Protein AF-A0AA35T6W6-F1 (afdb_monomer_lite)

Secondary structure (DSSP, 8-state):
-HHHHHHHHHHHHHH-TTS--HHHHHHHHHHHHHHHS-HHHHHHHHHHHHHHHHS--TT--S-TTTSSS-S-HHHHHHHHHHHHTTS-SSTT---HHHHHHHHHHHHHHHHHHHHHHHHHHHHHHHHT--SHHHHHHHHHHTT-HHHHHHHHHHHHHHHHHHHHHHHHHHHHH-GGG---

InterPro domains:
  IPR000515 ABC transporter type 1, transmembrane domain MetI-like [PF00528] (100-178)

pLDDT: mean 75.07, std 11.02, range [44.22, 95.69]

Radius of gyration: 21.86 Å; chains: 1; bounding box: 46×56×47 Å

Foldseek 3Di:
DVCVVVVVLVVVLVVPVPDPDPVNVVVVVVVVVVVVDPPVNVLVVVQVCCCVPVVDRVPNQADPVLPPPDDDVVRVVRNVVVLVVQVDPDLVPRDPVSLVVCPCVLVVQLVVLVVCVVVVLVVCVVVVNPDVNVVLVVCVVVVVCVSVVVSVVVSVVVSVVSNVVSVVVNCSNDPPPPDD

Structure (mmCIF, N/CA/C/O backbone):
data_AF-A0AA35T6W6-F1
#
_entry.id   AF-A0AA35T6W6-F1
#
loop_
_atom_site.group_PDB
_atom_site.id
_atom_site.type_symbol
_atom_site.label_atom_id
_atom_site.label_alt_id
_atom_site.label_comp_id
_atom_site.label_asym_id
_atom_site.label_entity_id
_atom_site.label_seq_id
_atom_site.pdbx_PDB_ins_code
_atom_site.Cartn_x
_atom_site.Cartn_y
_atom_site.Cartn_z
_atom_site.occupancy
_atom_site.B_iso_or_equiv
_atom_site.auth_seq_id
_atom_site.auth_comp_id
_atom_site.auth_asym_id
_atom_site.auth_atom_id
_atom_site.pdbx_PDB_model_num
ATOM 1 N N . MET A 1 1 ? -0.555 -7.956 16.530 1.00 50.59 1 MET A N 1
ATOM 2 C CA . MET A 1 1 ? -1.108 -9.329 16.546 1.00 50.59 1 MET A CA 1
ATOM 3 C C . MET A 1 1 ? -0.174 -10.431 16.025 1.00 50.59 1 MET A C 1
ATOM 5 O O . MET A 1 1 ? -0.206 -11.486 16.644 1.00 50.59 1 MET A O 1
ATOM 9 N N . PRO A 1 2 ? 0.709 -10.254 15.014 1.00 56.22 2 PRO A N 1
ATOM 10 C CA . PRO A 1 2 ? 1.604 -11.348 14.590 1.00 56.22 2 PRO A CA 1
ATOM 11 C C . PRO A 1 2 ? 2.664 -11.716 15.645 1.00 56.22 2 PRO A C 1
ATOM 13 O O . PRO A 1 2 ? 2.996 -12.885 15.809 1.00 56.22 2 PRO A O 1
ATOM 16 N N . TYR A 1 3 ? 3.123 -10.741 16.437 1.00 65.44 3 TYR A N 1
ATOM 17 C CA . TYR A 1 3 ? 4.126 -10.953 17.487 1.00 65.44 3 TYR A CA 1
ATOM 18 C C . TYR A 1 3 ? 3.680 -11.906 18.606 1.00 65.44 3 TYR A C 1
ATOM 20 O O . TYR A 1 3 ? 4.522 -12.555 19.209 1.00 65.44 3 TYR A O 1
ATOM 28 N N . VAL A 1 4 ? 2.374 -12.046 18.861 1.00 78.38 4 VAL A N 1
ATOM 29 C CA . VAL A 1 4 ? 1.859 -12.926 19.930 1.00 78.38 4 VAL A CA 1
ATOM 30 C C . VAL A 1 4 ? 2.066 -14.403 19.592 1.00 78.38 4 VAL A C 1
ATOM 32 O O . VAL A 1 4 ? 2.269 -15.212 20.488 1.00 78.38 4 VAL A O 1
ATOM 35 N N . VAL A 1 5 ? 2.052 -14.752 18.305 1.00 73.69 5 VAL A N 1
ATOM 36 C CA . VAL A 1 5 ? 2.233 -16.130 17.828 1.00 73.69 5 VAL A CA 1
ATOM 37 C C . VAL A 1 5 ? 3.666 -16.352 17.346 1.00 73.69 5 VAL A C 1
ATOM 39 O O . VAL A 1 5 ? 4.272 -17.373 17.656 1.00 73.69 5 VAL A O 1
ATOM 42 N N . ALA A 1 6 ? 4.249 -15.374 16.650 1.00 71.19 6 ALA A N 1
ATOM 43 C CA . ALA A 1 6 ? 5.601 -15.483 16.111 1.00 71.19 6 ALA A CA 1
ATOM 44 C C . ALA A 1 6 ? 6.687 -15.475 17.201 1.00 71.19 6 ALA A C 1
ATOM 46 O O . ALA A 1 6 ? 7.669 -16.205 17.080 1.00 71.19 6 ALA A O 1
ATOM 47 N N . LEU A 1 7 ? 6.517 -14.695 18.279 1.00 81.06 7 LEU A N 1
ATOM 48 C CA . LEU A 1 7 ? 7.527 -14.583 19.337 1.00 81.06 7 LEU A CA 1
ATOM 49 C C . LEU A 1 7 ? 7.669 -15.889 20.149 1.00 81.06 7 LEU A C 1
ATOM 51 O O . LEU A 1 7 ? 8.800 -16.354 20.288 1.00 81.06 7 LEU A O 1
ATOM 55 N N . PRO A 1 8 ? 6.591 -16.551 20.626 1.00 80.50 8 PRO A N 1
ATOM 56 C CA . PRO A 1 8 ? 6.727 -17.827 21.332 1.00 80.50 8 PRO A CA 1
ATOM 57 C C . PRO A 1 8 ? 7.267 -18.951 20.446 1.00 80.50 8 PRO A C 1
ATOM 59 O O . PRO A 1 8 ? 8.073 -19.750 20.916 1.00 80.50 8 PRO A O 1
ATOM 62 N N . ILE A 1 9 ? 6.867 -19.001 19.169 1.00 74.94 9 ILE A N 1
ATOM 63 C CA . ILE A 1 9 ? 7.367 -19.997 18.206 1.00 74.94 9 ILE A CA 1
ATOM 64 C C . ILE A 1 9 ? 8.864 -19.784 17.947 1.00 74.94 9 ILE A C 1
ATOM 66 O O . ILE A 1 9 ? 9.632 -20.744 17.993 1.00 74.94 9 ILE A O 1
ATOM 70 N N . GLY A 1 10 ? 9.293 -18.532 17.757 1.00 74.25 10 GLY A N 1
ATOM 71 C CA . GLY A 1 10 ? 10.703 -18.182 17.581 1.00 74.25 10 GLY A CA 1
ATOM 72 C C . GLY A 1 10 ? 11.556 -18.513 18.808 1.00 74.25 10 GLY A C 1
ATOM 73 O O . GLY A 1 10 ? 12.626 -19.100 18.666 1.00 74.25 10 GLY A O 1
ATOM 74 N N . ILE A 1 11 ? 11.065 -18.219 20.019 1.00 81.00 11 ILE A N 1
ATOM 75 C CA . ILE A 1 11 ? 11.744 -18.578 21.277 1.00 81.00 11 ILE A CA 1
ATOM 76 C C . ILE A 1 11 ? 11.813 -20.105 21.443 1.00 81.00 11 ILE A C 1
ATOM 78 O O . ILE A 1 11 ? 12.863 -20.641 21.792 1.00 81.00 11 ILE A O 1
ATOM 82 N N . TYR A 1 12 ? 10.723 -20.824 21.164 1.00 76.69 12 TYR A N 1
ATOM 83 C CA . TYR A 1 12 ? 10.676 -22.285 21.257 1.00 76.69 12 TYR A CA 1
ATOM 84 C C . TYR A 1 12 ? 11.657 -22.968 20.289 1.00 76.69 12 TYR A C 1
ATOM 86 O O . TYR A 1 12 ? 12.360 -23.897 20.692 1.00 76.69 12 TYR A O 1
ATOM 94 N N . SER A 1 13 ? 11.735 -22.485 19.045 1.00 66.69 13 SER A N 1
ATOM 95 C CA . SER A 1 13 ? 12.678 -22.967 18.025 1.00 66.69 13 SER A CA 1
ATOM 96 C C . SER A 1 13 ? 14.135 -22.648 18.405 1.00 66.69 13 SER A C 1
ATOM 98 O O . SER A 1 13 ? 14.996 -23.530 18.382 1.00 66.69 13 SER A O 1
ATOM 100 N N . ALA A 1 14 ? 14.413 -21.437 18.906 1.00 73.69 14 ALA A N 1
ATOM 101 C CA . ALA A 1 14 ? 15.760 -21.023 19.313 1.00 73.69 14 ALA A CA 1
ATOM 102 C C . ALA A 1 14 ? 16.320 -21.786 20.531 1.00 73.69 14 ALA A C 1
ATOM 104 O O . ALA A 1 14 ? 17.530 -21.958 20.645 1.00 73.69 14 ALA A O 1
ATOM 105 N N . VAL A 1 15 ? 15.469 -22.267 21.442 1.00 74.00 15 VAL A N 1
ATOM 106 C CA . VAL A 1 15 ? 15.910 -22.983 22.656 1.00 74.00 15 VAL A CA 1
ATOM 107 C C . VAL A 1 15 ? 16.166 -24.483 22.398 1.00 74.00 15 VAL A C 1
ATOM 109 O O . VAL A 1 15 ? 16.803 -25.140 23.220 1.00 74.00 15 VAL A O 1
ATOM 112 N N . ARG A 1 16 ? 15.727 -25.052 21.260 1.00 68.12 16 ARG A N 1
ATOM 113 C CA . ARG A 1 16 ? 15.830 -26.503 20.954 1.00 68.12 16 ARG A CA 1
ATOM 114 C C . ARG A 1 16 ? 16.664 -26.852 19.713 1.00 68.12 16 ARG A C 1
ATOM 116 O O . ARG A 1 16 ? 16.528 -27.957 19.192 1.00 68.12 16 ARG A O 1
ATOM 123 N N . GLN A 1 17 ? 17.579 -25.967 19.312 1.00 58.28 17 GLN A N 1
ATOM 124 C CA . GLN A 1 17 ?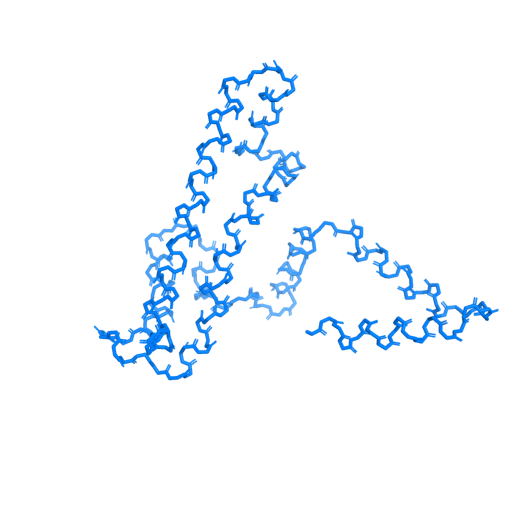 18.402 -26.005 18.085 1.00 58.28 17 GLN A CA 1
ATOM 125 C C . GLN A 1 17 ? 19.138 -27.330 17.745 1.00 58.28 17 GLN A C 1
ATOM 127 O O . GLN A 1 17 ? 19.643 -27.457 16.634 1.00 58.28 17 GLN A O 1
ATOM 132 N N . TYR A 1 18 ? 19.199 -28.324 18.643 1.00 55.28 18 TYR A N 1
ATOM 133 C CA . TYR A 1 18 ? 19.928 -29.590 18.443 1.00 55.28 18 TYR A CA 1
ATOM 134 C C . TYR A 1 18 ? 19.073 -30.870 18.475 1.00 55.28 18 TYR A C 1
ATOM 136 O O . TYR A 1 18 ? 19.595 -31.951 18.205 1.00 55.28 18 TYR A O 1
ATOM 144 N N . GLN A 1 19 ? 17.770 -30.797 18.766 1.00 52.91 19 GLN A N 1
ATOM 145 C CA . GLN A 1 19 ? 16.878 -31.956 18.630 1.00 52.91 19 GLN A CA 1
ATOM 146 C C . GLN A 1 19 ? 16.105 -31.828 17.326 1.00 52.91 19 GLN A C 1
ATOM 148 O O . GLN A 1 19 ? 15.253 -30.953 17.215 1.00 52.91 19 GLN A O 1
ATOM 153 N N . TYR A 1 20 ? 16.394 -32.728 16.377 1.00 55.06 20 TYR A N 1
ATOM 154 C CA . TYR A 1 20 ? 15.742 -32.911 15.071 1.00 55.06 20 TYR A CA 1
ATOM 155 C C . TYR A 1 20 ? 14.237 -33.206 15.244 1.00 55.06 20 TYR A C 1
ATOM 157 O O . TYR A 1 20 ? 13.743 -34.317 15.062 1.00 55.06 20 TYR A O 1
ATOM 165 N N . THR A 1 21 ? 13.499 -32.209 15.714 1.00 65.62 21 THR A N 1
ATOM 166 C CA . THR A 1 21 ? 12.084 -32.290 16.039 1.00 65.62 21 THR A CA 1
ATOM 167 C C . THR A 1 21 ? 11.324 -31.981 14.766 1.00 65.62 21 THR A C 1
ATOM 169 O O . THR A 1 21 ? 11.457 -30.895 14.207 1.00 65.62 21 THR A O 1
ATOM 172 N N . PHE A 1 22 ? 10.497 -32.930 14.329 1.00 71.50 22 PHE A N 1
ATOM 173 C CA . PHE A 1 22 ? 9.584 -32.780 13.191 1.00 71.50 22 PHE A CA 1
ATOM 174 C C . PHE A 1 22 ? 8.818 -31.442 13.216 1.00 71.50 22 PHE A C 1
ATOM 176 O O . PHE A 1 22 ? 8.639 -30.803 12.183 1.00 71.50 22 PHE A O 1
ATOM 183 N N . GLY A 1 23 ? 8.439 -30.976 14.411 1.00 74.19 23 GLY A N 1
ATOM 184 C CA . GLY A 1 23 ? 7.764 -29.694 14.608 1.00 74.19 23 GLY A CA 1
ATOM 185 C C . GLY A 1 23 ? 8.567 -28.463 14.168 1.00 74.19 23 GLY A C 1
ATOM 186 O O . GLY A 1 23 ? 7.977 -27.554 13.601 1.00 74.19 23 GLY A O 1
ATOM 187 N N . ASP A 1 24 ? 9.888 -28.426 14.366 1.00 70.38 24 ASP A N 1
ATOM 188 C CA . ASP A 1 24 ? 10.711 -27.257 14.007 1.00 70.38 24 ASP A CA 1
ATOM 189 C C . ASP A 1 24 ? 10.792 -27.076 12.483 1.00 70.38 24 ASP A C 1
ATOM 191 O O . ASP A 1 24 ? 10.574 -25.987 11.955 1.00 70.38 24 ASP A O 1
ATOM 195 N N . HIS A 1 25 ? 10.964 -28.185 11.757 1.00 77.94 25 HIS A N 1
ATOM 196 C CA . HIS A 1 25 ? 10.922 -28.191 10.294 1.00 77.94 25 HIS A CA 1
ATOM 197 C C . HIS A 1 25 ? 9.520 -27.870 9.765 1.00 77.94 25 HIS A C 1
ATOM 199 O O . HIS A 1 25 ? 9.390 -27.111 8.810 1.00 77.94 25 HIS A O 1
ATOM 205 N N . PHE A 1 26 ? 8.466 -28.395 10.396 1.00 83.94 26 PHE A N 1
ATOM 206 C CA . PHE A 1 26 ? 7.083 -28.112 10.009 1.00 83.94 26 PHE A CA 1
ATOM 207 C C . PHE A 1 26 ? 6.747 -26.616 10.103 1.00 83.94 26 PHE A C 1
ATOM 209 O O . PHE A 1 26 ? 6.259 -26.033 9.132 1.00 83.94 26 PHE A O 1
ATOM 216 N N . PHE A 1 27 ? 7.052 -25.970 11.234 1.00 79.56 27 PHE A N 1
ATOM 217 C CA . PHE A 1 27 ? 6.804 -24.535 11.399 1.00 79.56 27 PHE A CA 1
ATOM 218 C C . PHE A 1 27 ? 7.700 -23.688 10.495 1.00 79.56 27 PHE A C 1
ATOM 220 O O . PHE A 1 27 ? 7.216 -22.733 9.897 1.00 79.56 27 PHE A O 1
ATOM 227 N N . THR A 1 28 ? 8.963 -24.077 10.315 1.00 79.44 28 THR A N 1
ATOM 228 C CA . THR A 1 28 ? 9.898 -23.396 9.410 1.00 79.44 28 THR A CA 1
ATOM 229 C C . THR A 1 28 ? 9.424 -23.445 7.955 1.00 79.44 28 THR A C 1
ATOM 231 O O . THR A 1 28 ? 9.424 -22.423 7.271 1.00 79.44 28 THR A O 1
ATOM 234 N N . VAL A 1 29 ? 8.946 -24.601 7.481 1.00 83.56 29 VAL A N 1
ATOM 235 C CA . VAL A 1 29 ? 8.395 -24.754 6.124 1.00 83.56 29 VAL A CA 1
ATOM 236 C C . VAL A 1 29 ? 7.144 -23.897 5.940 1.00 83.56 29 VAL A C 1
ATOM 238 O O . VAL A 1 29 ? 7.035 -23.201 4.935 1.00 83.56 29 VAL A O 1
ATOM 241 N N . ILE A 1 30 ? 6.227 -23.877 6.912 1.00 84.25 30 ILE A N 1
ATOM 242 C CA . ILE A 1 30 ? 5.036 -23.013 6.851 1.00 84.25 30 ILE A CA 1
ATOM 243 C C . ILE A 1 30 ? 5.422 -21.530 6.857 1.00 84.25 30 ILE A C 1
ATOM 245 O O . ILE A 1 30 ? 4.857 -20.752 6.088 1.00 84.25 30 ILE A O 1
ATOM 249 N N . SER A 1 31 ? 6.398 -21.127 7.673 1.00 74.38 31 SER A N 1
ATOM 250 C CA . SER A 1 31 ? 6.901 -19.752 7.690 1.00 74.38 31 SER A CA 1
ATOM 251 C C . SER A 1 31 ? 7.530 -19.358 6.354 1.00 74.38 31 SER A C 1
ATOM 253 O O . SER A 1 31 ? 7.233 -18.277 5.848 1.00 74.38 31 SER A O 1
ATOM 255 N N . PHE A 1 32 ? 8.330 -20.232 5.736 1.00 83.38 32 PHE A N 1
ATOM 256 C CA . PHE A 1 32 ? 8.891 -19.971 4.410 1.00 83.38 32 PHE A CA 1
ATOM 257 C C . PHE A 1 32 ? 7.823 -19.934 3.320 1.00 83.38 32 PHE A C 1
ATOM 259 O O . PHE A 1 32 ? 7.885 -19.055 2.466 1.00 83.38 32 PHE A O 1
ATOM 266 N N . LEU A 1 33 ? 6.820 -20.814 3.359 1.00 85.50 33 LEU A N 1
ATOM 267 C CA . LEU A 1 33 ? 5.689 -20.763 2.429 1.00 85.50 33 LEU A CA 1
ATOM 268 C C . LEU A 1 33 ? 4.913 -19.446 2.563 1.00 85.50 33 LEU A C 1
ATOM 270 O O . LEU A 1 33 ? 4.630 -18.810 1.553 1.00 85.50 33 LEU A O 1
ATOM 274 N N . GLY A 1 34 ? 4.634 -18.995 3.789 1.00 78.12 34 GLY A N 1
ATOM 275 C CA . GLY A 1 34 ? 3.955 -17.720 4.034 1.00 78.12 34 GLY A CA 1
ATOM 276 C C . GLY A 1 34 ? 4.756 -16.501 3.569 1.00 78.12 34 GLY A C 1
ATOM 277 O O . GLY A 1 34 ? 4.171 -15.568 3.033 1.00 78.12 34 GLY A O 1
ATOM 278 N N . LEU A 1 35 ? 6.086 -16.520 3.719 1.00 81.31 35 LEU A N 1
ATOM 279 C CA . LEU A 1 35 ? 6.971 -15.450 3.234 1.00 81.31 35 LEU A CA 1
ATOM 280 C C . LEU A 1 35 ? 7.185 -15.481 1.715 1.00 81.31 35 LEU A C 1
ATOM 282 O O . LEU A 1 35 ? 7.461 -14.446 1.114 1.00 81.31 35 LEU A O 1
ATOM 286 N N . SER A 1 36 ? 7.085 -16.659 1.097 1.00 83.25 36 SER A N 1
ATOM 287 C CA . SER A 1 36 ? 7.300 -16.831 -0.345 1.00 83.25 36 SER A CA 1
ATOM 288 C C . SER A 1 36 ? 6.094 -16.402 -1.171 1.00 83.25 36 SER A C 1
ATOM 290 O O . SER A 1 36 ? 6.245 -16.122 -2.358 1.00 83.25 36 SER A O 1
ATOM 292 N N . ILE A 1 37 ? 4.899 -16.362 -0.572 1.00 85.81 37 ILE A N 1
ATOM 293 C CA . ILE A 1 37 ? 3.694 -15.877 -1.242 1.00 85.81 37 ILE A CA 1
ATOM 294 C C . ILE A 1 37 ? 3.716 -14.341 -1.215 1.00 85.81 37 ILE A C 1
ATOM 296 O O . ILE A 1 37 ? 3.682 -13.751 -0.136 1.00 85.81 37 ILE A O 1
ATOM 300 N N . PRO A 1 38 ? 3.719 -13.667 -2.378 1.00 81.81 38 PRO A N 1
ATOM 301 C CA . PRO A 1 38 ? 3.581 -12.218 -2.439 1.00 81.81 38 PRO A CA 1
ATOM 302 C C . PRO A 1 38 ? 2.344 -11.733 -1.673 1.00 81.81 38 PRO A C 1
ATOM 304 O O . PRO A 1 38 ? 1.252 -12.278 -1.850 1.00 81.81 38 PRO A O 1
ATOM 307 N N . ASN A 1 39 ? 2.488 -10.664 -0.881 1.00 76.12 39 ASN A N 1
ATOM 308 C CA . ASN A 1 39 ? 1.408 -10.121 -0.041 1.00 76.12 39 ASN A CA 1
ATOM 309 C C . ASN A 1 39 ? 0.099 -9.876 -0.812 1.00 76.12 39 ASN A C 1
ATOM 311 O O . ASN A 1 39 ? -0.981 -10.108 -0.276 1.00 76.12 39 ASN A O 1
ATOM 315 N N . PHE A 1 40 ? 0.180 -9.450 -2.078 1.00 76.62 40 PHE A N 1
ATOM 316 C CA . PHE A 1 40 ? -1.004 -9.215 -2.908 1.00 76.62 40 PHE A CA 1
ATOM 317 C C . PHE A 1 40 ? -1.733 -10.514 -3.298 1.00 76.62 40 PHE A C 1
ATOM 319 O O . PHE A 1 40 ? -2.961 -10.532 -3.318 1.00 76.62 40 PHE A O 1
ATOM 326 N N . LEU A 1 41 ? -1.004 -11.606 -3.579 1.00 79.75 41 LEU A N 1
ATOM 327 C CA . LEU A 1 41 ? -1.606 -12.909 -3.889 1.00 79.75 41 LEU A CA 1
ATOM 328 C C . LEU A 1 41 ? -2.267 -13.489 -2.649 1.00 79.75 41 LEU A C 1
ATOM 330 O O . LEU A 1 41 ? -3.388 -13.983 -2.731 1.00 79.75 41 LEU A O 1
ATOM 334 N N . LEU A 1 42 ? -1.603 -13.379 -1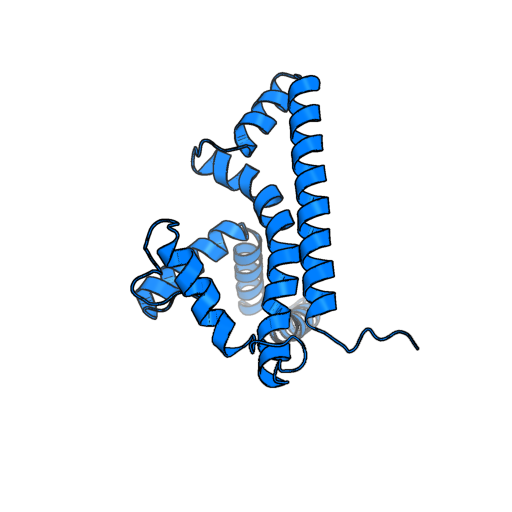.497 1.00 81.31 42 LEU A N 1
ATOM 335 C CA . LEU A 1 42 ? -2.186 -13.796 -0.229 1.00 81.31 42 LEU A CA 1
ATOM 336 C C . LEU A 1 42 ? -3.466 -13.004 0.072 1.00 81.31 42 LEU A C 1
ATOM 338 O O . LEU A 1 42 ? -4.476 -13.604 0.429 1.00 81.31 42 LEU A O 1
ATOM 342 N N . ALA A 1 43 ? -3.457 -11.682 -0.129 1.00 77.25 43 ALA A N 1
ATOM 343 C CA . ALA A 1 43 ? -4.642 -10.843 0.038 1.00 77.25 43 ALA A CA 1
ATOM 344 C C . ALA A 1 43 ? -5.784 -11.260 -0.903 1.00 77.25 43 ALA A C 1
ATOM 346 O O . ALA A 1 43 ? -6.917 -11.417 -0.453 1.00 77.25 43 ALA A O 1
ATOM 347 N N . LEU A 1 44 ? -5.492 -11.507 -2.183 1.00 76.62 44 LEU A N 1
ATOM 348 C CA . LEU A 1 44 ? -6.485 -11.965 -3.155 1.00 76.62 44 LEU A CA 1
ATOM 349 C C . LEU A 1 44 ? -7.079 -13.324 -2.762 1.00 76.62 44 LEU A C 1
ATOM 351 O O . LEU A 1 44 ? -8.297 -13.482 -2.762 1.00 76.62 44 LEU A O 1
ATOM 355 N N . VAL A 1 45 ? -6.243 -14.283 -2.360 1.00 84.25 45 VAL A N 1
ATOM 356 C CA . VAL A 1 45 ? -6.691 -15.605 -1.895 1.00 84.25 45 VAL A CA 1
ATOM 357 C C . VAL A 1 45 ? -7.560 -15.484 -0.644 1.00 84.25 45 VAL A C 1
ATOM 359 O O . VAL A 1 45 ? -8.613 -16.112 -0.575 1.00 84.25 45 VAL A O 1
ATOM 362 N N . LEU A 1 46 ? -7.175 -14.653 0.326 1.00 80.31 46 LEU A N 1
ATOM 363 C CA . LEU A 1 46 ? -7.958 -14.438 1.545 1.00 80.31 46 LEU A CA 1
ATOM 364 C C . LEU A 1 46 ? -9.299 -13.750 1.271 1.00 80.31 46 LEU A C 1
ATOM 366 O O . LEU A 1 46 ? -10.292 -14.123 1.887 1.00 80.31 46 LEU A O 1
ATOM 370 N N . ILE A 1 47 ? -9.356 -12.790 0.344 1.00 77.44 47 ILE A N 1
ATOM 371 C CA . ILE A 1 47 ? -10.612 -12.144 -0.069 1.00 77.44 47 ILE A CA 1
ATOM 372 C C . ILE A 1 47 ? -11.529 -13.152 -0.763 1.00 77.44 47 ILE A C 1
ATOM 374 O O . ILE A 1 47 ? -12.713 -13.216 -0.444 1.00 77.44 47 ILE A O 1
ATOM 378 N N . VAL A 1 48 ? -10.984 -13.967 -1.669 1.00 80.69 48 VAL A N 1
ATOM 379 C CA . VAL A 1 48 ? -11.731 -15.026 -2.362 1.00 80.69 48 VAL A CA 1
ATOM 380 C C . VAL A 1 48 ? -12.279 -16.032 -1.349 1.00 80.69 48 VAL A C 1
ATOM 382 O O . VAL A 1 48 ? -13.474 -16.303 -1.345 1.00 80.69 48 VAL A O 1
ATOM 385 N N . ILE A 1 49 ? -11.450 -16.532 -0.431 1.00 85.31 49 ILE A N 1
ATOM 386 C CA . ILE A 1 49 ? -11.896 -17.447 0.631 1.00 85.31 49 ILE A CA 1
ATOM 387 C C . ILE A 1 49 ? -12.935 -16.768 1.536 1.00 85.31 49 ILE A C 1
ATOM 389 O O . ILE A 1 49 ? -13.941 -17.387 1.863 1.00 85.31 49 ILE A O 1
ATOM 393 N N . GLY A 1 50 ? -12.728 -15.501 1.900 1.00 80.38 50 GLY A N 1
ATOM 394 C CA . GLY A 1 50 ? -13.678 -14.679 2.655 1.00 80.38 50 GLY A CA 1
ATOM 395 C C . GLY A 1 50 ? -15.065 -14.668 2.017 1.00 80.38 50 GLY A C 1
ATOM 396 O O . GLY A 1 50 ? -16.055 -15.028 2.653 1.00 80.38 50 GLY A O 1
ATOM 397 N N . PHE A 1 51 ? -15.108 -14.348 0.727 1.00 75.81 51 PHE A N 1
ATOM 398 C CA . PHE A 1 51 ? -16.334 -14.302 -0.055 1.00 75.81 51 PHE A CA 1
ATOM 399 C C . PHE A 1 51 ? -16.992 -15.682 -0.189 1.00 75.81 51 PHE A C 1
ATOM 401 O O . PHE A 1 51 ? -18.174 -15.825 0.093 1.00 75.81 51 PHE A O 1
ATOM 408 N N . PHE A 1 52 ? -16.238 -16.721 -0.556 1.00 80.25 52 PHE A N 1
ATOM 409 C CA . PHE A 1 52 ? -16.812 -18.048 -0.813 1.00 80.25 52 PHE A CA 1
ATOM 410 C C . PHE A 1 52 ? -17.185 -18.835 0.450 1.00 80.25 52 PHE A C 1
ATOM 412 O O . PHE A 1 52 ? -18.089 -19.665 0.394 1.00 80.25 52 PHE A O 1
ATOM 419 N N . VAL A 1 53 ? -16.482 -18.629 1.569 1.00 84.19 53 VAL A N 1
ATOM 420 C CA . VAL A 1 53 ? -16.704 -19.392 2.811 1.00 84.19 53 VAL A CA 1
ATOM 421 C C . VAL A 1 53 ? -17.610 -18.643 3.778 1.00 84.19 53 VAL A C 1
ATOM 423 O O . VAL A 1 53 ? -18.445 -19.264 4.431 1.00 84.19 53 VAL A O 1
ATOM 426 N N . PHE A 1 54 ? -17.440 -17.327 3.893 1.00 78.56 54 PHE A N 1
ATOM 427 C CA . PHE A 1 54 ? -18.127 -16.529 4.906 1.00 78.56 54 PHE A CA 1
ATOM 428 C C . PHE A 1 54 ? -19.232 -15.647 4.322 1.00 78.56 54 PHE A C 1
ATOM 430 O O . PHE A 1 54 ? -19.960 -15.047 5.103 1.00 78.56 54 PHE A O 1
ATOM 437 N N . ASP A 1 55 ? -19.370 -15.564 2.991 1.00 69.06 55 ASP A N 1
ATOM 438 C CA . ASP A 1 55 ? -20.281 -14.632 2.301 1.00 69.06 55 ASP A CA 1
ATOM 439 C C . ASP A 1 55 ? -20.090 -13.180 2.785 1.00 69.06 55 ASP A C 1
ATOM 441 O O . ASP A 1 55 ? -21.011 -12.368 2.851 1.00 69.06 55 ASP A O 1
ATOM 445 N N . GLN A 1 56 ? -18.861 -12.866 3.209 1.00 65.62 56 GLN A N 1
ATOM 446 C CA . GLN A 1 56 ? -18.456 -11.567 3.728 1.00 65.62 56 GLN A CA 1
ATOM 447 C C . GLN A 1 56 ? -17.218 -11.107 2.972 1.00 65.62 56 GLN A C 1
ATOM 449 O O . GLN A 1 56 ? -16.213 -11.817 2.892 1.00 65.62 56 GLN A O 1
ATOM 454 N N . VAL A 1 57 ? -17.262 -9.879 2.463 1.00 63.47 57 VAL A N 1
ATOM 455 C CA . VAL A 1 57 ? -16.053 -9.208 1.987 1.00 63.47 57 VAL A CA 1
ATOM 456 C C . VAL A 1 57 ? -15.293 -8.709 3.221 1.00 63.47 57 VAL A C 1
ATOM 458 O O . VAL A 1 57 ? -15.867 -7.935 3.996 1.00 63.47 57 VAL A O 1
ATOM 461 N N . PRO A 1 58 ? -14.024 -9.111 3.434 1.00 56.97 58 PRO A N 1
ATOM 462 C CA . PRO A 1 58 ? -13.212 -8.584 4.526 1.00 56.97 58 PRO A CA 1
ATOM 463 C C . PRO A 1 58 ? -13.068 -7.065 4.359 1.00 56.97 58 PRO A C 1
ATOM 465 O O . PRO A 1 58 ? -12.323 -6.596 3.503 1.00 56.97 58 PRO A O 1
ATOM 468 N N . GLY A 1 59 ? -13.846 -6.293 5.119 1.00 60.75 59 GLY A N 1
ATOM 469 C CA . GLY A 1 59 ? -13.873 -4.832 5.022 1.00 60.75 59 GLY A CA 1
ATOM 470 C C . GLY A 1 59 ? -15.235 -4.191 5.275 1.00 60.75 59 GLY A C 1
ATOM 471 O O . GLY A 1 59 ? -15.251 -3.036 5.677 1.00 60.75 59 GLY A O 1
ATOM 472 N N . GLY A 1 60 ? -16.355 -4.904 5.076 1.00 62.44 60 GLY A N 1
ATOM 473 C CA . GLY A 1 60 ? -17.708 -4.417 5.418 1.00 62.44 60 GLY A CA 1
ATOM 474 C C . GLY A 1 60 ? -18.103 -3.053 4.825 1.00 62.44 60 GLY A C 1
ATOM 475 O O . GLY A 1 60 ? -19.029 -2.425 5.315 1.00 62.44 60 GLY A O 1
ATOM 476 N N . LEU A 1 61 ?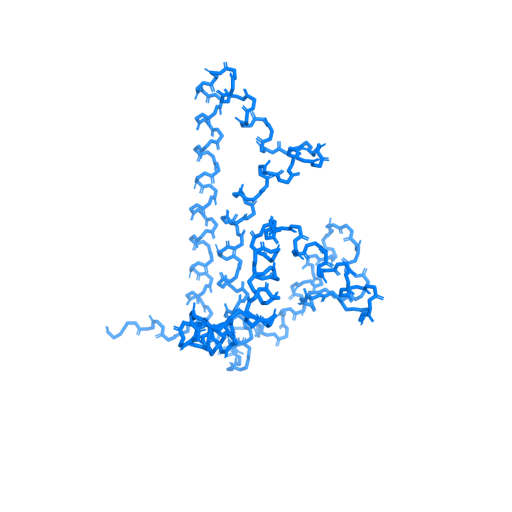 -17.380 -2.580 3.806 1.00 61.41 61 LEU A N 1
ATOM 477 C CA . LEU A 1 61 ? -17.345 -1.169 3.404 1.00 61.41 61 LEU A CA 1
ATOM 478 C C . LEU A 1 61 ? -18.501 -0.746 2.486 1.00 61.41 61 LEU A C 1
ATOM 480 O O . LEU A 1 61 ? -18.732 0.442 2.296 1.00 61.41 61 LEU A O 1
ATOM 484 N N . PHE A 1 62 ? -19.175 -1.720 1.876 1.00 66.19 62 PHE A N 1
ATOM 485 C CA . PHE A 1 62 ? -20.238 -1.523 0.896 1.00 66.19 62 PHE A CA 1
ATOM 486 C C . PHE A 1 62 ? -21.427 -2.404 1.259 1.00 66.19 62 PHE A C 1
ATOM 488 O O . PHE A 1 62 ? -21.242 -3.517 1.766 1.00 66.19 62 PHE A O 1
ATOM 495 N N . SER A 1 63 ? -22.638 -1.938 0.966 1.00 68.44 63 SER A N 1
ATOM 496 C CA . SER A 1 63 ? -23.823 -2.793 1.054 1.00 68.44 63 SER A CA 1
ATOM 497 C C . SER A 1 63 ? -23.735 -3.958 0.057 1.00 68.44 63 SER A C 1
ATOM 499 O O . SER A 1 63 ? -23.007 -3.901 -0.939 1.00 68.44 63 SER A O 1
ATOM 501 N N . SER A 1 64 ? -24.463 -5.047 0.323 1.00 67.94 64 SER A N 1
ATOM 502 C CA . SER A 1 64 ? -24.422 -6.269 -0.500 1.00 67.94 64 SER A CA 1
ATOM 503 C C . SER A 1 64 ? -24.772 -6.023 -1.974 1.00 67.94 64 SER A C 1
ATOM 505 O O . SER A 1 64 ? -24.289 -6.744 -2.843 1.00 67.94 64 SER A O 1
ATOM 507 N N . GLU A 1 65 ? -25.549 -4.975 -2.264 1.00 74.12 65 GLU A N 1
ATOM 508 C CA . GLU A 1 65 ? -25.881 -4.530 -3.619 1.00 74.12 65 GLU A CA 1
ATOM 509 C C . GLU A 1 65 ? -24.691 -3.856 -4.324 1.00 74.12 65 GLU A C 1
ATOM 511 O O . GLU A 1 65 ? -24.392 -4.158 -5.481 1.00 74.12 65 GLU A O 1
ATOM 516 N N . TYR A 1 66 ? -23.955 -2.983 -3.627 1.00 72.69 66 TYR A N 1
ATOM 517 C CA . TYR A 1 66 ? -22.838 -2.231 -4.208 1.00 72.69 66 TYR A CA 1
ATOM 518 C C . TYR A 1 66 ? -21.477 -2.930 -4.086 1.00 72.69 66 TYR A C 1
ATOM 520 O O . TYR A 1 66 ? -20.517 -2.506 -4.738 1.00 72.69 66 TYR A O 1
ATOM 528 N N . ALA A 1 67 ? -21.379 -4.028 -3.332 1.00 66.31 67 ALA A N 1
ATOM 529 C CA . ALA A 1 67 ? -20.139 -4.777 -3.126 1.00 66.31 67 ALA A CA 1
ATOM 530 C C . ALA A 1 67 ? -19.483 -5.211 -4.453 1.00 66.31 67 ALA A C 1
ATOM 532 O O . ALA A 1 67 ? -18.317 -4.885 -4.700 1.00 66.31 67 ALA A O 1
ATOM 533 N N . ALA A 1 68 ? -20.249 -5.849 -5.344 1.00 65.31 68 ALA A N 1
ATOM 534 C CA . ALA A 1 68 ? -19.787 -6.303 -6.662 1.00 65.31 68 ALA A CA 1
ATOM 535 C C . ALA A 1 68 ? -20.080 -5.308 -7.804 1.00 65.31 68 ALA A C 1
ATOM 537 O O . ALA A 1 68 ? -19.695 -5.548 -8.949 1.00 65.31 68 ALA A O 1
ATOM 538 N N . ALA A 1 69 ? -20.751 -4.188 -7.515 1.00 73.50 69 ALA A N 1
ATOM 539 C CA . ALA A 1 69 ? -21.091 -3.201 -8.533 1.00 73.50 69 ALA A CA 1
ATOM 540 C C . ALA A 1 69 ? -19.833 -2.470 -9.049 1.00 73.50 69 ALA A C 1
ATOM 542 O O . ALA A 1 69 ? -18.928 -2.170 -8.252 1.00 73.50 69 ALA A O 1
ATOM 543 N N . PRO A 1 70 ? -19.773 -2.125 -10.352 1.00 76.62 70 PRO A N 1
ATOM 544 C CA . PRO A 1 70 ? -18.758 -1.225 -10.885 1.00 76.62 70 PRO A CA 1
ATOM 545 C C . PRO A 1 70 ? -18.755 0.112 -10.139 1.00 76.62 70 PRO A C 1
ATOM 547 O O . PRO A 1 70 ? -19.769 0.527 -9.571 1.00 76.62 70 PRO A O 1
ATOM 550 N N . TRP A 1 71 ? -17.622 0.812 -10.169 1.00 77.38 71 TRP A N 1
ATOM 551 C CA . TRP A 1 71 ? -17.528 2.157 -9.608 1.00 77.38 71 TRP A CA 1
ATOM 552 C C . TRP A 1 71 ? -18.537 3.092 -10.286 1.00 77.38 71 TRP A C 1
ATOM 554 O O . TRP A 1 71 ? -18.411 3.423 -11.462 1.00 77.38 71 TRP A O 1
ATOM 564 N N . SER A 1 72 ? -19.553 3.499 -9.526 1.00 84.12 72 SER A N 1
ATOM 565 C CA . SER A 1 72 ? -20.617 4.412 -9.938 1.00 84.12 72 SER A CA 1
ATOM 566 C C . SER A 1 72 ? -20.843 5.461 -8.854 1.00 84.12 72 SER A C 1
ATOM 568 O O . SER A 1 72 ? -20.458 5.262 -7.700 1.00 84.12 72 SER A O 1
ATOM 570 N N . LEU A 1 73 ? -21.510 6.566 -9.197 1.00 80.00 73 LEU A N 1
ATOM 571 C CA . LEU A 1 73 ? -21.896 7.568 -8.201 1.00 80.00 73 LEU A CA 1
ATOM 572 C C . LEU A 1 73 ? -22.764 6.960 -7.085 1.00 80.00 73 LEU A C 1
ATOM 574 O O . LEU A 1 73 ? -22.626 7.368 -5.941 1.00 80.00 73 LEU A O 1
ATOM 578 N N . GLY A 1 74 ? -23.579 5.940 -7.384 1.00 80.00 74 GLY A N 1
ATOM 579 C CA . GLY A 1 74 ? -24.347 5.203 -6.374 1.00 80.00 74 GLY A CA 1
ATOM 580 C C . GLY A 1 74 ? -23.455 4.466 -5.373 1.00 80.00 74 GLY A C 1
ATOM 581 O O . GLY A 1 74 ? -23.669 4.580 -4.174 1.00 80.00 74 GLY A O 1
ATOM 582 N N . LYS A 1 75 ? -22.386 3.812 -5.846 1.00 77.81 75 LYS A N 1
ATOM 583 C CA . LYS A 1 75 ? -21.392 3.152 -4.981 1.00 77.81 75 LYS A CA 1
ATOM 584 C C . LYS A 1 75 ? -20.589 4.151 -4.141 1.00 77.81 75 LYS A C 1
ATOM 586 O O . LYS A 1 75 ? -20.256 3.869 -2.996 1.00 77.81 75 LYS A O 1
ATOM 591 N N . VAL A 1 76 ? -20.293 5.328 -4.699 1.00 77.12 76 VAL A N 1
ATOM 592 C CA . VAL A 1 76 ? -19.641 6.424 -3.960 1.00 77.12 76 VAL A CA 1
ATOM 593 C C . VAL A 1 76 ? -20.571 6.972 -2.877 1.00 77.12 76 VAL A C 1
ATOM 595 O O . VAL A 1 76 ? -20.132 7.189 -1.754 1.00 77.12 76 VAL A O 1
ATOM 598 N N . LEU A 1 77 ? -21.856 7.157 -3.183 1.00 75.56 77 LEU A N 1
ATOM 599 C CA . LEU A 1 77 ? -22.850 7.599 -2.206 1.00 75.56 77 LEU A CA 1
ATOM 600 C C . LEU A 1 77 ? -23.123 6.535 -1.135 1.00 75.56 77 LEU A C 1
ATOM 602 O O . LEU A 1 77 ? -23.272 6.911 0.018 1.00 75.56 77 LEU A O 1
ATOM 606 N N . ASP A 1 78 ? -23.133 5.242 -1.476 1.00 77.75 78 ASP A N 1
ATOM 607 C CA . ASP A 1 78 ? -23.245 4.128 -0.516 1.00 77.75 78 ASP A CA 1
ATOM 608 C C . ASP A 1 78 ? -22.068 4.126 0.465 1.00 77.75 78 ASP A C 1
ATOM 610 O O . ASP A 1 78 ? -22.277 4.082 1.673 1.00 77.75 78 ASP A O 1
ATOM 614 N N . LEU A 1 79 ? -20.841 4.304 -0.036 1.00 74.88 79 LEU A N 1
ATOM 615 C CA . LEU A 1 79 ? -19.643 4.453 0.793 1.00 74.88 79 LEU A CA 1
ATOM 616 C C . LEU A 1 79 ? -19.735 5.672 1.724 1.00 74.88 79 LEU A C 1
ATOM 618 O O . LEU A 1 79 ? -19.455 5.576 2.920 1.00 74.88 79 LEU A O 1
ATOM 622 N N . LEU A 1 80 ? -20.139 6.823 1.177 1.00 72.31 80 LEU A N 1
ATOM 623 C CA . LEU A 1 80 ? -20.311 8.055 1.946 1.00 72.31 80 LEU A CA 1
ATOM 624 C C . LEU A 1 80 ? -21.432 7.921 2.980 1.00 72.31 80 LEU A C 1
ATOM 626 O O . LEU A 1 80 ? -21.275 8.420 4.086 1.00 72.31 80 LEU A O 1
ATOM 630 N N . ALA A 1 81 ? -22.523 7.225 2.659 1.00 72.56 81 ALA A N 1
ATOM 631 C CA . ALA A 1 81 ? -23.646 6.979 3.558 1.00 72.56 81 ALA A CA 1
ATOM 632 C C . ALA A 1 81 ? -23.291 5.980 4.671 1.00 72.56 81 ALA A C 1
ATOM 634 O O . ALA A 1 81 ? -23.694 6.147 5.822 1.00 72.56 81 ALA A O 1
ATOM 635 N N . HIS A 1 82 ? -22.483 4.964 4.359 1.00 72.00 82 HIS A N 1
ATOM 636 C CA . HIS A 1 82 ? -21.971 4.017 5.349 1.00 72.00 82 HIS A CA 1
ATOM 637 C C . HIS A 1 82 ? -21.100 4.725 6.397 1.00 72.00 82 HIS A C 1
ATOM 639 O O . HIS A 1 82 ? -21.112 4.387 7.579 1.00 72.00 82 HIS A O 1
ATOM 645 N N . TYR A 1 83 ? -20.387 5.764 5.963 1.00 68.81 83 TYR A N 1
ATOM 646 C CA . TYR A 1 83 ? -19.560 6.615 6.806 1.00 68.81 83 TYR A CA 1
ATOM 647 C C . TYR A 1 83 ? -20.328 7.820 7.402 1.00 68.81 83 TYR A C 1
ATOM 649 O O . TYR A 1 83 ? -19.934 8.354 8.439 1.00 68.81 83 TYR A O 1
ATOM 657 N N . SER A 1 84 ? -21.464 8.237 6.828 1.00 61.50 84 SER A N 1
ATOM 658 C CA . SER A 1 84 ? -22.234 9.405 7.291 1.00 61.50 84 SER A CA 1
ATOM 659 C C . SER A 1 84 ? -22.934 9.184 8.630 1.00 61.50 84 SER A C 1
ATOM 661 O O . SER A 1 84 ? -23.231 10.147 9.322 1.00 61.50 84 SER A O 1
ATOM 663 N N . GLY A 1 85 ? -23.173 7.935 9.048 1.00 63.69 85 GLY A N 1
ATOM 664 C CA . GLY A 1 85 ? -23.609 7.644 10.425 1.00 63.69 85 GLY A CA 1
ATOM 665 C C . GLY A 1 85 ? -22.546 7.985 11.483 1.00 63.69 85 GLY A C 1
ATOM 666 O O . GLY A 1 85 ? -22.838 8.057 12.673 1.00 63.69 85 GLY A O 1
ATOM 667 N N . CYS A 1 86 ? -21.311 8.188 11.031 1.00 60.81 86 CYS A N 1
ATOM 668 C CA . CYS A 1 86 ? -20.123 8.472 11.816 1.00 60.81 86 CYS A CA 1
ATOM 669 C C . CYS A 1 86 ? -19.761 9.972 11.769 1.00 60.81 86 CYS A C 1
ATOM 671 O O . CYS A 1 86 ? -19.299 10.544 12.758 1.00 60.81 86 CYS A O 1
ATOM 673 N N . LEU A 1 87 ? -20.016 10.607 10.621 1.00 58.28 87 LEU A N 1
ATOM 674 C CA . LEU A 1 87 ? -19.857 12.037 10.391 1.00 58.28 87 LEU A CA 1
ATOM 675 C C . LEU A 1 87 ? -21.210 12.738 10.612 1.00 58.28 87 LEU A C 1
ATOM 677 O O . LEU A 1 87 ? -22.003 12.895 9.684 1.00 58.28 87 LEU A O 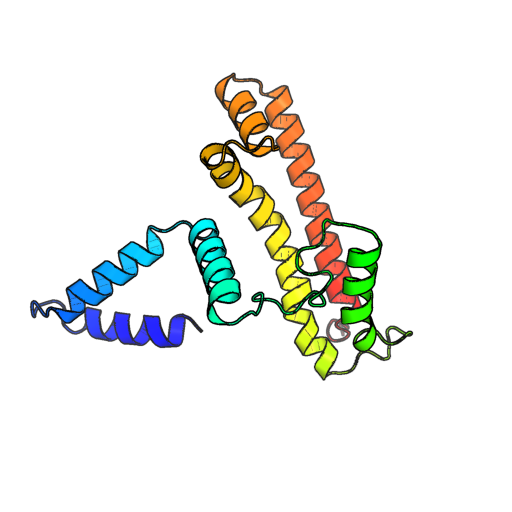1
ATOM 681 N N . GLY A 1 88 ? -21.490 13.137 11.856 1.00 55.56 88 GLY A N 1
ATOM 682 C CA . GLY A 1 88 ? -22.558 14.102 12.125 1.00 55.56 88 GLY A CA 1
ATOM 683 C C . GLY A 1 88 ? -22.351 15.369 11.285 1.00 55.56 88 GLY A C 1
ATOM 684 O O . GLY A 1 88 ? -21.233 15.670 10.872 1.00 55.56 88 GLY A O 1
ATOM 685 N N . ALA A 1 89 ? -23.427 16.107 11.007 1.00 53.50 89 ALA A N 1
ATOM 686 C CA . ALA A 1 89 ? -23.426 17.266 10.104 1.00 53.50 89 ALA A CA 1
ATOM 687 C C . ALA A 1 89 ? -22.493 18.427 10.525 1.00 53.50 89 ALA A C 1
ATOM 689 O O . ALA A 1 89 ? -22.368 19.397 9.780 1.00 53.50 89 ALA A O 1
ATOM 690 N N . ASP A 1 90 ? -21.843 18.322 11.687 1.00 55.34 90 ASP A N 1
ATOM 691 C CA . ASP A 1 90 ? -20.905 19.289 12.240 1.00 55.34 90 ASP A CA 1
ATOM 692 C C . ASP A 1 90 ? -19.644 18.561 12.742 1.00 55.34 90 ASP A C 1
ATOM 694 O O . ASP A 1 90 ? -19.737 17.494 13.358 1.00 55.34 90 ASP A O 1
ATOM 698 N N . SER A 1 91 ? -18.453 19.116 12.489 1.00 57.75 91 SER A N 1
ATOM 699 C CA . SER A 1 91 ? -17.159 18.488 12.840 1.00 57.75 91 SER A CA 1
ATOM 700 C C . SER A 1 91 ? -16.973 18.247 14.346 1.00 57.75 91 SER A C 1
ATOM 702 O O . SER A 1 91 ? -16.106 17.471 14.759 1.00 57.75 91 SER A O 1
ATOM 704 N N . ASP A 1 92 ? -17.813 18.880 15.162 1.00 56.56 92 ASP A N 1
ATOM 705 C CA . ASP A 1 92 ? -17.815 18.772 16.617 1.00 56.56 92 ASP A CA 1
ATOM 706 C C . ASP A 1 92 ? -18.554 17.516 17.126 1.00 56.56 92 ASP A C 1
ATOM 708 O O . ASP A 1 92 ? -18.334 17.094 18.263 1.00 56.56 92 ASP A O 1
ATOM 712 N N . ASP A 1 93 ? -19.355 16.853 16.280 1.00 57.72 93 ASP A N 1
ATOM 713 C CA . ASP A 1 93 ? -20.288 15.784 16.677 1.00 57.72 93 ASP A CA 1
ATOM 714 C C . ASP A 1 93 ? -19.776 14.355 16.375 1.00 57.72 93 ASP A C 1
ATOM 716 O O . ASP A 1 93 ? -20.522 13.372 16.375 1.00 57.72 93 ASP A O 1
ATOM 720 N N . VAL A 1 94 ? -18.473 14.194 16.106 1.00 66.12 94 VAL A N 1
ATOM 721 C CA . VAL A 1 94 ? -17.882 12.861 15.888 1.00 66.12 94 VAL A CA 1
ATOM 722 C C . VAL A 1 94 ? -17.769 12.120 17.226 1.00 66.12 94 VAL A C 1
ATOM 724 O O . VAL A 1 94 ? -16.926 12.441 18.076 1.00 66.12 94 VAL A O 1
ATOM 727 N N . SER A 1 95 ? -18.606 11.095 17.416 1.00 66.69 95 SER A N 1
ATOM 728 C CA . SER A 1 95 ? -18.625 10.287 18.644 1.00 66.69 95 SER A CA 1
ATOM 729 C C . SER A 1 95 ? -17.286 9.560 18.896 1.00 66.69 95 SER A C 1
ATOM 731 O O . SER A 1 95 ? -16.582 9.200 17.947 1.00 66.69 95 SER A O 1
ATOM 733 N N . PRO A 1 96 ? -16.903 9.277 20.158 1.00 63.31 96 PRO A N 1
ATOM 734 C CA . PRO A 1 96 ? -15.644 8.588 20.473 1.00 63.31 96 PRO A CA 1
ATOM 735 C C . PRO A 1 96 ? -15.501 7.217 19.794 1.00 63.31 96 PRO A C 1
ATOM 737 O O . PRO A 1 96 ? -14.417 6.861 19.330 1.00 63.31 96 PRO A O 1
ATOM 740 N N . SER A 1 97 ? -16.601 6.466 19.692 1.00 61.59 97 SER A N 1
ATOM 741 C CA . SER A 1 97 ? -16.650 5.174 19.000 1.00 61.59 97 SER A CA 1
ATOM 742 C C . SER A 1 97 ? -16.402 5.321 17.501 1.00 61.59 97 SER A C 1
ATOM 744 O O . SER A 1 97 ? -15.698 4.496 16.922 1.00 61.59 97 SER A O 1
ATOM 746 N N . CYS A 1 98 ? -16.908 6.399 16.893 1.00 66.56 98 CYS A N 1
ATOM 747 C CA . CYS A 1 98 ? -16.623 6.701 15.500 1.00 66.56 98 CYS A CA 1
ATOM 748 C C . CYS A 1 98 ? -15.134 7.009 15.283 1.00 66.56 98 CYS A C 1
ATOM 750 O O . CYS A 1 98 ? -14.522 6.422 14.400 1.00 66.56 98 CYS A O 1
ATOM 752 N N . ARG A 1 99 ? -14.504 7.830 16.135 1.00 62.19 99 ARG A N 1
ATOM 753 C CA . ARG A 1 99 ? -13.071 8.184 16.017 1.00 62.19 99 ARG A CA 1
ATOM 754 C C . ARG A 1 99 ? -12.153 6.955 16.045 1.00 62.19 99 ARG A C 1
ATOM 756 O O . ARG A 1 99 ? -11.213 6.866 15.260 1.00 62.19 99 ARG A O 1
ATOM 763 N N . ILE A 1 100 ? -12.447 5.989 16.919 1.00 65.75 100 ILE A N 1
ATOM 764 C CA . ILE A 1 100 ? -11.690 4.728 17.021 1.00 65.75 100 ILE A CA 1
ATOM 765 C C . ILE A 1 100 ? -11.928 3.838 15.800 1.00 65.75 100 ILE A C 1
ATOM 767 O O . ILE A 1 100 ? -10.981 3.232 15.301 1.00 65.75 100 ILE A O 1
ATOM 771 N N . ALA A 1 101 ? -13.168 3.769 15.309 1.00 65.06 101 ALA A N 1
ATOM 772 C CA . ALA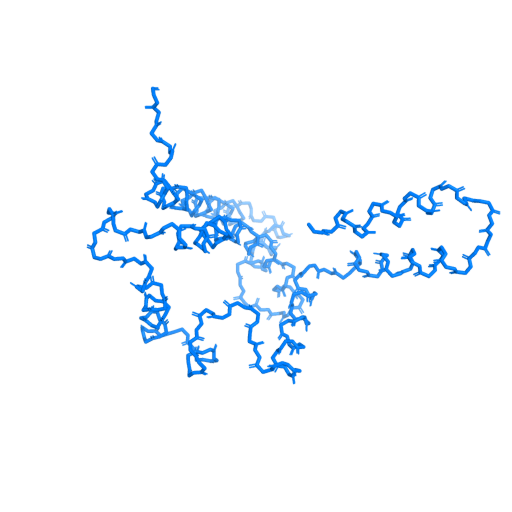 A 1 101 ? -13.492 3.010 14.107 1.00 65.06 101 ALA A CA 1
ATOM 773 C C . ALA A 1 101 ? -12.817 3.602 12.865 1.00 65.06 101 ALA A C 1
ATOM 775 O O . ALA A 1 101 ? -12.408 2.853 11.988 1.00 65.06 101 ALA A O 1
ATOM 776 N N . LEU A 1 102 ? -12.663 4.925 12.810 1.00 68.31 102 LEU A N 1
ATOM 777 C CA . LEU A 1 102 ? -12.196 5.640 11.633 1.00 68.31 102 LEU A CA 1
ATOM 778 C C . LEU A 1 102 ? -10.685 5.716 11.461 1.00 68.31 102 LEU A C 1
ATOM 780 O O . LEU A 1 102 ? -10.186 5.737 10.335 1.00 68.31 102 LEU A O 1
ATOM 784 N N . ASN A 1 103 ? -9.964 5.795 12.576 1.00 68.38 103 ASN A N 1
ATOM 785 C CA . ASN A 1 103 ? -8.519 5.985 12.583 1.00 68.38 103 ASN A CA 1
ATOM 786 C C . ASN A 1 103 ? -7.781 4.920 11.733 1.00 68.38 103 ASN A C 1
ATOM 788 O O . ASN A 1 103 ? -6.975 5.306 10.884 1.00 68.38 103 ASN A O 1
ATOM 792 N N . PRO A 1 104 ? -8.105 3.609 11.818 1.00 65.94 104 PRO A N 1
ATOM 793 C CA . PRO A 1 104 ? -7.504 2.586 10.959 1.00 65.94 104 PRO A CA 1
ATOM 794 C C . PRO A 1 104 ? -7.807 2.757 9.466 1.00 65.94 104 PRO A C 1
ATOM 796 O O . PRO A 1 104 ? -7.003 2.338 8.641 1.00 65.94 104 PRO A O 1
ATOM 799 N N . PHE A 1 105 ? -8.941 3.363 9.101 1.00 68.31 105 PHE A N 1
ATOM 800 C CA . PHE A 1 105 ? -9.288 3.601 7.699 1.00 68.31 105 PHE A CA 1
ATOM 801 C C . PHE A 1 105 ? -8.571 4.822 7.143 1.00 68.31 105 PHE A C 1
ATOM 803 O O . PHE A 1 105 ? -8.008 4.732 6.060 1.00 68.31 105 PHE A O 1
ATOM 810 N N . ILE A 1 106 ? -8.529 5.939 7.876 1.00 64.94 106 ILE A N 1
ATOM 811 C CA . ILE A 1 106 ? -7.818 7.143 7.417 1.00 64.94 106 ILE A CA 1
ATOM 812 C C . ILE A 1 106 ? -6.319 6.853 7.298 1.00 64.94 106 ILE A C 1
ATOM 814 O O . ILE A 1 106 ? -5.720 7.089 6.249 1.00 64.94 106 ILE A O 1
ATOM 818 N N . THR A 1 107 ? -5.724 6.264 8.339 1.00 64.50 107 THR A N 1
ATOM 819 C CA . THR A 1 107 ? -4.309 5.860 8.305 1.00 64.50 107 THR A CA 1
ATOM 820 C C . THR A 1 107 ? -4.071 4.743 7.290 1.00 64.50 107 THR A C 1
ATOM 822 O O . THR A 1 107 ? -3.094 4.782 6.545 1.00 64.50 107 THR A O 1
ATOM 825 N N . GLY A 1 108 ? -4.993 3.782 7.187 1.00 67.31 108 GLY A N 1
ATOM 826 C CA . GLY A 1 108 ? -4.941 2.698 6.211 1.00 67.31 108 GLY A CA 1
ATOM 827 C C . GLY A 1 108 ? -4.965 3.189 4.766 1.00 67.31 108 GLY A C 1
ATOM 828 O O . GLY A 1 108 ? -4.188 2.689 3.963 1.00 67.31 108 GLY A O 1
ATOM 829 N N . ILE A 1 109 ? -5.780 4.194 4.435 1.00 65.25 109 ILE A N 1
ATOM 830 C CA . ILE A 1 109 ? -5.833 4.819 3.102 1.00 65.25 109 ILE A CA 1
ATOM 831 C C . ILE A 1 109 ? -4.529 5.568 2.802 1.00 65.25 109 ILE A C 1
ATOM 833 O O . ILE A 1 109 ? -4.002 5.439 1.694 1.00 65.25 109 ILE A O 1
ATOM 837 N N . GLY A 1 110 ? -3.974 6.273 3.795 1.00 64.56 110 GLY A N 1
ATOM 838 C CA . GLY A 1 110 ? -2.670 6.937 3.688 1.00 64.56 110 GLY A CA 1
ATOM 839 C C . GLY A 1 110 ? -1.528 5.967 3.366 1.00 64.56 110 GLY A C 1
ATOM 840 O O . GLY A 1 110 ? -0.675 6.268 2.542 1.00 64.56 110 GLY A O 1
ATOM 841 N N . PHE A 1 111 ? -1.536 4.752 3.924 1.00 64.75 111 PHE A N 1
ATOM 842 C CA . PHE A 1 111 ? -0.555 3.716 3.564 1.00 64.75 111 PHE A CA 1
ATOM 843 C C . PHE A 1 111 ? -0.934 2.899 2.320 1.00 64.75 111 PHE A C 1
ATOM 845 O O . PHE A 1 111 ? -0.051 2.376 1.633 1.00 64.75 111 PHE A O 1
ATOM 852 N N . ALA A 1 112 ? -2.225 2.791 2.001 1.00 67.62 112 ALA A N 1
ATOM 853 C CA . ALA A 1 112 ? -2.716 2.009 0.873 1.00 67.62 112 ALA A CA 1
ATOM 854 C C . ALA A 1 112 ? -2.324 2.631 -0.464 1.00 67.62 112 ALA A C 1
ATOM 856 O O . ALA A 1 112 ? -1.938 1.895 -1.363 1.00 67.62 112 ALA A O 1
ATOM 857 N N . PHE A 1 113 ? -2.356 3.958 -0.603 1.00 68.25 113 PHE A N 1
ATOM 858 C CA . PHE A 1 113 ? -1.937 4.624 -1.842 1.00 68.25 113 PHE A CA 1
ATOM 859 C C . PHE A 1 113 ? -0.488 4.288 -2.256 1.00 68.25 113 PHE A C 1
ATOM 861 O O . PHE A 1 113 ? -0.298 3.780 -3.365 1.00 68.25 113 PHE A O 1
ATOM 868 N N . PRO A 1 114 ? 0.528 4.471 -1.385 1.00 67.69 114 PRO A N 1
ATOM 869 C CA . PRO A 1 114 ? 1.896 4.028 -1.663 1.00 67.69 114 PRO A CA 1
ATOM 870 C C . PRO A 1 114 ? 1.994 2.536 -1.985 1.00 67.69 114 PRO A C 1
ATOM 872 O O . PRO A 1 114 ? 2.702 2.139 -2.911 1.00 67.69 114 PRO A O 1
ATOM 875 N N . ALA A 1 115 ? 1.278 1.704 -1.225 1.00 68.44 115 ALA A N 1
ATOM 876 C CA . ALA A 1 115 ? 1.320 0.257 -1.387 1.00 68.44 115 ALA A CA 1
ATOM 877 C C . ALA A 1 115 ? 0.681 -0.210 -2.705 1.00 68.44 115 ALA A C 1
ATOM 879 O O . ALA A 1 115 ? 1.186 -1.143 -3.326 1.00 68.44 115 ALA A O 1
ATOM 880 N N . VAL A 1 116 ? -0.396 0.442 -3.150 1.00 69.56 116 VAL A N 1
ATOM 881 C CA . VAL A 1 116 ? -1.074 0.149 -4.418 1.00 69.56 116 VAL A CA 1
ATOM 882 C C . VAL A 1 116 ? -0.161 0.496 -5.585 1.00 69.56 116 VAL A C 1
ATOM 884 O O . VAL A 1 116 ? 0.066 -0.366 -6.426 1.00 69.56 116 VAL A O 1
ATOM 887 N N . VAL A 1 117 ? 0.448 1.685 -5.594 1.00 72.94 117 VAL A N 1
ATOM 888 C CA . VAL A 1 117 ? 1.375 2.096 -6.666 1.00 72.94 117 VAL A CA 1
ATOM 889 C C . VAL A 1 117 ? 2.624 1.202 -6.699 1.00 72.94 117 VAL A C 1
ATOM 891 O O . VAL A 1 117 ? 3.070 0.796 -7.770 1.00 72.94 117 VAL A O 1
ATOM 894 N N . GLY A 1 118 ? 3.179 0.843 -5.535 1.00 71.81 118 GLY A N 1
ATOM 895 C CA . GLY A 1 118 ? 4.361 -0.024 -5.448 1.00 71.81 118 GLY A CA 1
ATOM 896 C C . GLY A 1 118 ? 4.087 -1.494 -5.795 1.00 71.81 118 GLY A C 1
ATOM 897 O O . GLY A 1 118 ? 4.929 -2.158 -6.397 1.00 71.81 118 GLY A O 1
ATOM 898 N N . GLY A 1 119 ? 2.911 -2.011 -5.430 1.00 72.62 119 GLY A N 1
ATOM 899 C CA . GLY A 1 119 ? 2.502 -3.389 -5.702 1.00 72.62 119 GLY A CA 1
ATOM 900 C C . GLY A 1 119 ? 1.991 -3.607 -7.128 1.00 72.62 119 GLY A C 1
ATOM 901 O O . GLY A 1 119 ? 2.196 -4.689 -7.680 1.00 72.62 119 GLY A O 1
ATOM 902 N N . GLU A 1 120 ? 1.377 -2.588 -7.742 1.00 80.44 120 GLU A N 1
ATOM 903 C CA . GLU A 1 120 ? 0.778 -2.642 -9.085 1.00 80.44 120 GLU A CA 1
ATOM 904 C C . GLU A 1 120 ? 1.752 -3.170 -10.137 1.00 80.44 120 GLU A C 1
ATOM 906 O O . GLU A 1 120 ? 1.353 -3.974 -10.976 1.00 80.44 120 GLU A O 1
ATOM 911 N N . LEU A 1 121 ? 3.026 -2.769 -10.098 1.00 81.56 121 LEU A N 1
ATOM 912 C CA . LEU A 1 121 ? 4.017 -3.173 -11.098 1.00 81.56 121 LEU A CA 1
ATOM 913 C C . LEU A 1 121 ? 4.131 -4.700 -11.223 1.00 81.56 121 LEU A C 1
ATOM 915 O O . LEU A 1 121 ? 4.097 -5.246 -12.321 1.00 81.56 121 LEU A O 1
ATOM 919 N N . ILE A 1 122 ? 4.227 -5.404 -10.096 1.00 80.62 122 ILE A N 1
ATOM 920 C CA . ILE A 1 122 ? 4.376 -6.864 -10.100 1.00 80.62 122 ILE A CA 1
ATOM 921 C C . ILE A 1 122 ? 3.059 -7.522 -10.523 1.00 80.62 122 ILE A C 1
ATOM 923 O O . ILE A 1 122 ? 3.062 -8.455 -11.326 1.00 80.62 122 ILE A O 1
ATOM 927 N N . VAL A 1 123 ? 1.927 -7.021 -10.020 1.00 80.88 123 VAL A N 1
ATOM 928 C CA . VAL A 1 123 ? 0.601 -7.569 -10.343 1.00 80.88 123 VAL A CA 1
ATOM 929 C C . VAL A 1 123 ? 0.276 -7.416 -11.828 1.00 80.88 123 VAL A C 1
ATOM 931 O O . VAL A 1 123 ? -0.196 -8.359 -12.457 1.00 80.88 123 VAL A O 1
ATOM 934 N N . SER A 1 124 ? 0.543 -6.245 -12.396 1.00 83.81 124 SER A N 1
ATOM 935 C CA . SER A 1 124 ? 0.218 -5.904 -13.783 1.00 83.81 124 SER A CA 1
ATOM 936 C C . SER A 1 124 ? 1.043 -6.687 -14.798 1.00 83.81 124 SER A C 1
ATOM 938 O O . SER A 1 124 ? 0.484 -7.133 -15.798 1.00 83.81 124 SER A O 1
ATOM 940 N N . ILE A 1 125 ? 2.327 -6.933 -14.520 1.00 80.75 125 ILE A N 1
ATOM 941 C CA . ILE A 1 125 ? 3.175 -7.788 -15.362 1.00 80.75 125 ILE A CA 1
ATOM 942 C C . ILE A 1 125 ? 2.665 -9.234 -15.341 1.00 80.75 125 ILE A C 1
ATOM 944 O O . ILE A 1 125 ? 2.543 -9.860 -16.391 1.00 80.75 125 ILE A O 1
ATOM 948 N N . VAL A 1 126 ? 2.335 -9.768 -14.160 1.00 83.50 126 VAL A N 1
ATOM 949 C CA . VAL A 1 126 ? 1.894 -11.168 -14.020 1.00 83.50 126 VAL A CA 1
ATOM 950 C C . VAL A 1 126 ? 0.507 -11.395 -14.622 1.00 83.50 126 VAL A C 1
ATOM 952 O O . VAL A 1 126 ? 0.281 -12.408 -15.280 1.00 83.50 126 VAL A O 1
ATOM 955 N N . LEU A 1 127 ? -0.427 -10.467 -14.405 1.00 84.12 127 LEU A N 1
ATOM 956 C CA . LEU A 1 127 ? -1.808 -10.577 -14.886 1.00 84.12 127 LEU A CA 1
ATOM 957 C C . LEU A 1 127 ? -2.017 -9.992 -16.291 1.00 84.12 127 LEU A C 1
ATOM 959 O O . LEU A 1 127 ? -3.145 -10.002 -16.780 1.00 84.12 127 LEU A O 1
ATOM 963 N N . ASN A 1 128 ? -0.955 -9.499 -16.938 1.00 85.81 128 ASN A N 1
ATOM 964 C CA . ASN A 1 128 ? -1.002 -8.828 -18.239 1.00 85.81 128 ASN A CA 1
ATOM 965 C C . ASN A 1 128 ? -2.061 -7.705 -18.289 1.00 85.81 128 ASN A C 1
ATOM 967 O O . ASN A 1 128 ? -2.880 -7.627 -19.208 1.00 85.81 128 ASN A O 1
ATOM 971 N N . LEU A 1 129 ? -2.085 -6.866 -17.249 1.00 86.69 129 LEU A N 1
ATOM 972 C CA . LEU A 1 129 ? -3.041 -5.766 -17.122 1.00 86.69 129 LEU A CA 1
ATOM 973 C C . LEU A 1 129 ? -2.461 -4.475 -17.725 1.00 86.69 129 LEU A C 1
ATOM 975 O O . LEU A 1 129 ? -1.313 -4.136 -17.433 1.00 86.69 129 LEU A O 1
ATOM 979 N N . PRO A 1 130 ? -3.244 -3.712 -18.513 1.00 84.38 130 PRO A N 1
ATOM 980 C CA . PRO A 1 130 ? -2.786 -2.469 -19.127 1.00 84.38 130 PRO A CA 1
ATOM 981 C C . PRO A 1 130 ? -2.799 -1.319 -18.109 1.00 84.38 130 PRO A C 1
ATOM 983 O O . PRO A 1 130 ? -3.742 -0.529 -18.058 1.00 84.38 130 PRO A O 1
ATOM 986 N N . THR A 1 131 ? -1.767 -1.239 -17.270 1.00 88.31 131 THR A N 1
ATOM 987 C CA . THR A 1 131 ? -1.642 -0.210 -16.224 1.00 88.31 131 THR A CA 1
ATOM 988 C C . THR A 1 131 ? -0.369 0.633 -16.383 1.00 88.31 131 THR A C 1
ATOM 990 O O . THR A 1 131 ? 0.356 0.509 -17.371 1.00 88.31 131 THR A O 1
ATOM 993 N N . THR A 1 132 ? -0.088 1.531 -15.432 1.00 86.12 132 THR A N 1
ATOM 994 C CA . THR A 1 132 ? 1.128 2.366 -15.461 1.00 86.12 132 THR A CA 1
ATOM 995 C C . THR A 1 132 ? 2.408 1.576 -15.197 1.00 86.12 132 THR A C 1
ATOM 997 O O . THR A 1 132 ? 3.473 1.971 -15.670 1.00 86.12 132 THR A O 1
ATOM 1000 N N . GLY A 1 133 ? 2.307 0.439 -14.503 1.00 85.50 133 GLY A N 1
ATOM 1001 C CA . GLY A 1 133 ? 3.424 -0.459 -14.210 1.00 85.50 133 GLY A CA 1
ATOM 1002 C C . GLY A 1 133 ? 4.183 -0.941 -15.456 1.00 85.50 133 GLY A C 1
ATOM 1003 O O . GLY A 1 133 ? 5.372 -0.639 -15.577 1.00 85.50 133 GLY A O 1
ATOM 1004 N N . PRO A 1 134 ? 3.541 -1.646 -16.410 1.00 89.00 134 PRO A N 1
ATOM 1005 C CA . PRO A 1 134 ? 4.226 -2.174 -17.588 1.00 89.00 134 PRO A CA 1
ATOM 1006 C C . PRO A 1 134 ? 4.778 -1.075 -18.496 1.00 89.00 134 PRO A C 1
ATOM 1008 O O . PRO A 1 134 ? 5.854 -1.239 -19.052 1.00 89.00 134 PRO A O 1
ATOM 1011 N N . VAL A 1 135 ? 4.093 0.069 -18.593 1.00 89.81 135 VAL A N 1
ATOM 1012 C CA . VAL A 1 135 ? 4.566 1.227 -19.373 1.00 89.81 135 VAL A CA 1
ATOM 1013 C C . VAL A 1 135 ? 5.837 1.824 -18.760 1.00 89.81 135 VAL A C 1
ATOM 1015 O O . VAL A 1 135 ? 6.785 2.130 -19.480 1.00 89.81 135 VAL A O 1
ATOM 1018 N N . LEU A 1 136 ? 5.901 1.937 -17.429 1.00 89.12 136 LEU A N 1
ATOM 1019 C CA . LEU A 1 136 ? 7.111 2.380 -16.736 1.00 89.12 136 LEU A CA 1
ATOM 1020 C C . LEU A 1 136 ? 8.251 1.358 -16.877 1.00 89.12 136 LEU A C 1
ATOM 1022 O O . LEU A 1 136 ? 9.400 1.743 -17.089 1.00 89.12 136 LEU A O 1
ATOM 1026 N N . TYR A 1 137 ? 7.946 0.061 -16.784 1.00 89.56 137 TYR A N 1
ATOM 1027 C CA . TYR A 1 137 ? 8.923 -1.011 -16.995 1.00 89.56 137 TYR A CA 1
ATOM 1028 C C . TYR A 1 137 ? 9.509 -0.979 -18.410 1.00 89.56 137 TYR A C 1
ATOM 1030 O O . TYR A 1 137 ? 10.726 -1.078 -18.587 1.00 89.56 137 TYR A O 1
ATOM 1038 N N . ASP A 1 138 ? 8.652 -0.793 -19.410 1.00 91.38 138 ASP A N 1
ATOM 1039 C CA . ASP A 1 138 ? 9.047 -0.699 -20.810 1.00 91.38 138 ASP A CA 1
ATOM 1040 C C . ASP A 1 138 ? 9.938 0.526 -21.054 1.00 91.38 138 ASP A C 1
ATOM 1042 O O . ASP A 1 138 ? 11.001 0.408 -21.658 1.00 91.38 138 ASP A O 1
ATOM 1046 N N . ALA A 1 139 ? 9.588 1.679 -20.475 1.00 91.44 139 ALA A N 1
ATOM 1047 C CA . ALA A 1 139 ? 10.402 2.892 -20.547 1.00 91.44 139 ALA A CA 1
ATOM 1048 C C . ALA A 1 139 ? 11.799 2.704 -19.927 1.00 91.44 139 ALA A C 1
ATOM 1050 O O . ALA A 1 139 ? 12.803 3.131 -20.498 1.00 91.44 139 ALA A O 1
ATOM 1051 N N . VAL A 1 140 ? 11.891 2.031 -18.775 1.00 90.75 140 VAL A N 1
ATOM 1052 C CA . VAL A 1 140 ? 13.176 1.760 -18.103 1.00 90.75 140 VAL A CA 1
ATOM 1053 C C . VAL A 1 140 ? 14.030 0.771 -18.900 1.00 90.75 140 VAL A C 1
ATOM 1055 O O . VAL A 1 140 ? 15.242 0.964 -19.016 1.00 90.75 140 VAL A O 1
ATOM 1058 N N . THR A 1 141 ? 13.417 -0.272 -19.463 1.00 94.06 141 THR A N 1
ATOM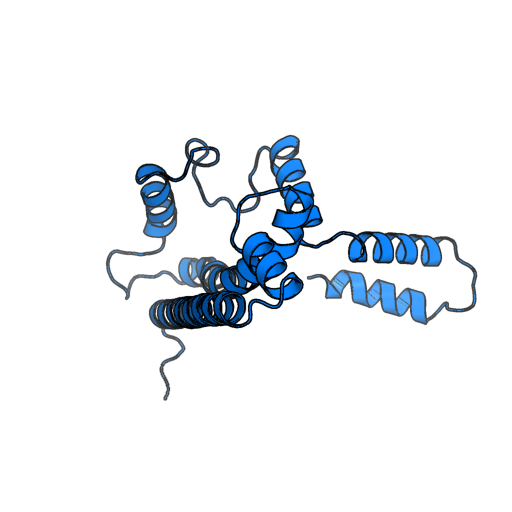 1059 C CA . THR A 1 141 ? 14.125 -1.299 -20.249 1.00 94.06 141 THR A CA 1
ATOM 1060 C C . THR A 1 141 ? 14.559 -0.799 -21.625 1.00 94.06 141 THR A C 1
ATOM 1062 O O . THR A 1 141 ? 15.639 -1.167 -22.082 1.00 94.06 141 THR A O 1
ATOM 1065 N N . HIS A 1 142 ? 13.794 0.101 -22.244 1.00 95.69 142 HIS A N 1
ATOM 1066 C CA . HIS A 1 142 ? 14.146 0.762 -23.504 1.00 95.69 142 HIS A CA 1
ATOM 1067 C C . HIS A 1 142 ? 14.993 2.033 -23.321 1.00 95.69 142 HIS A C 1
ATOM 1069 O O . HIS A 1 142 ? 15.232 2.757 -24.287 1.00 95.69 142 HIS A O 1
ATOM 1075 N N . HIS A 1 143 ? 15.483 2.295 -22.104 1.00 93.62 143 HIS A N 1
ATOM 1076 C CA . HIS A 1 143 ? 16.305 3.462 -21.769 1.00 93.62 143 HIS A CA 1
ATOM 1077 C C . HIS A 1 143 ? 15.653 4.824 -22.100 1.00 93.62 143 HIS A C 1
ATOM 1079 O O . HIS A 1 143 ? 16.357 5.817 -22.301 1.00 93.62 143 HIS A O 1
ATOM 1085 N N . ASP A 1 144 ? 14.320 4.911 -22.105 1.00 94.75 144 ASP A N 1
ATOM 1086 C CA . ASP A 1 144 ? 13.590 6.173 -22.239 1.00 94.75 144 ASP A CA 1
ATOM 1087 C C . ASP A 1 144 ? 13.525 6.894 -20.885 1.00 94.75 144 ASP A C 1
ATOM 1089 O O . ASP A 1 144 ? 12.568 6.796 -20.110 1.00 94.75 144 ASP A O 1
ATOM 1093 N N . ALA A 1 145 ? 14.598 7.628 -20.587 1.00 92.81 145 ALA A N 1
ATOM 1094 C CA . ALA A 1 145 ? 14.733 8.373 -19.341 1.00 92.81 145 ALA A CA 1
ATOM 1095 C C . ALA A 1 145 ? 13.707 9.513 -19.204 1.00 92.81 145 ALA A C 1
ATOM 1097 O O . ALA A 1 145 ? 13.371 9.892 -18.080 1.00 92.81 145 ALA A O 1
ATOM 1098 N N . PHE A 1 146 ? 13.201 10.060 -20.314 1.00 94.12 146 PHE A N 1
ATOM 1099 C CA . PHE A 1 146 ? 12.232 11.155 -20.277 1.00 94.12 146 PHE A CA 1
ATOM 1100 C C . PHE A 1 146 ? 10.846 10.643 -19.898 1.00 94.12 146 PHE A C 1
ATOM 1102 O O . PHE A 1 146 ? 10.221 11.210 -18.999 1.00 94.12 146 PHE A O 1
ATOM 1109 N N . LEU A 1 147 ? 10.389 9.552 -20.520 1.00 92.81 147 LEU A N 1
ATOM 1110 C CA . LEU A 1 147 ? 9.116 8.923 -20.174 1.00 92.81 147 LEU A CA 1
ATOM 1111 C C . LEU A 1 147 ? 9.156 8.345 -18.757 1.00 92.81 147 LEU A C 1
ATOM 1113 O O . LEU A 1 147 ? 8.282 8.656 -17.945 1.00 92.81 147 LEU A O 1
ATOM 1117 N N . ALA A 1 148 ? 10.199 7.578 -18.425 1.00 92.81 148 ALA A N 1
ATOM 1118 C CA . ALA A 1 148 ? 10.356 7.010 -17.088 1.00 92.81 148 ALA A CA 1
ATOM 1119 C C . ALA A 1 148 ? 10.422 8.111 -16.015 1.00 92.81 148 ALA A C 1
ATOM 1121 O O . ALA A 1 148 ? 9.738 8.030 -14.994 1.00 92.81 148 ALA A O 1
ATOM 1122 N N . GLY A 1 149 ? 11.184 9.180 -16.268 1.00 91.88 149 GLY A N 1
ATOM 1123 C CA . GLY A 1 149 ? 11.290 10.328 -15.370 1.00 91.88 149 GLY A CA 1
ATOM 1124 C C . GLY A 1 149 ? 9.961 11.059 -15.181 1.00 91.88 149 GLY A C 1
ATOM 1125 O O . GLY A 1 149 ? 9.574 11.334 -14.047 1.00 91.88 149 GLY A O 1
ATOM 1126 N N . ALA A 1 150 ? 9.224 11.328 -16.262 1.00 93.62 150 ALA A N 1
ATOM 1127 C CA . ALA A 1 150 ? 7.919 11.983 -16.192 1.00 93.62 150 ALA A CA 1
ATOM 1128 C C . ALA A 1 150 ? 6.898 11.149 -15.404 1.00 93.62 150 ALA A C 1
ATOM 1130 O O . ALA A 1 150 ? 6.175 11.691 -14.567 1.00 93.62 150 ALA A O 1
ATOM 1131 N N . MET A 1 151 ? 6.874 9.831 -15.619 1.00 90.50 151 MET A N 1
ATOM 1132 C CA . MET A 1 151 ? 5.998 8.917 -14.885 1.00 90.50 151 MET A CA 1
ATOM 1133 C C . MET A 1 151 ? 6.357 8.856 -13.400 1.00 90.50 151 MET A C 1
ATOM 1135 O O . MET A 1 151 ? 5.473 8.997 -12.560 1.00 90.50 151 MET A O 1
ATOM 1139 N N . VAL A 1 152 ? 7.640 8.714 -13.052 1.00 89.94 152 VAL A N 1
ATOM 1140 C CA . VAL A 1 152 ? 8.087 8.691 -11.648 1.00 89.94 152 VAL A CA 1
ATOM 1141 C C . VAL A 1 152 ? 7.778 10.013 -10.950 1.00 89.94 152 VAL A C 1
ATOM 1143 O O . VAL A 1 152 ? 7.304 10.000 -9.815 1.00 89.94 152 VAL A O 1
ATOM 1146 N N . MET A 1 153 ? 7.993 11.148 -11.615 1.00 92.06 153 MET A N 1
ATOM 1147 C CA . MET A 1 153 ? 7.659 12.466 -11.072 1.00 92.06 153 MET A CA 1
ATOM 1148 C C . MET A 1 153 ? 6.156 12.605 -10.829 1.00 92.06 153 MET A C 1
ATOM 1150 O O . MET A 1 153 ? 5.754 12.981 -9.730 1.00 92.06 153 MET A O 1
ATOM 1154 N N . LEU A 1 154 ? 5.326 12.239 -11.809 1.00 90.75 154 LEU A N 1
ATOM 1155 C CA . LEU A 1 154 ? 3.869 12.284 -11.691 1.00 90.75 154 LEU A CA 1
ATOM 1156 C C . LEU A 1 154 ? 3.359 11.383 -10.559 1.00 90.75 154 LEU A C 1
ATOM 1158 O O . LEU A 1 154 ? 2.576 11.837 -9.725 1.00 90.75 154 LEU A O 1
ATOM 1162 N N . LEU A 1 155 ? 3.835 10.136 -10.490 1.00 86.88 155 LEU A N 1
ATOM 1163 C CA . LEU A 1 155 ? 3.461 9.185 -9.441 1.00 86.88 155 LEU A CA 1
ATOM 1164 C C . LEU A 1 155 ? 3.919 9.667 -8.060 1.00 86.88 155 LEU A C 1
ATOM 1166 O O . LEU A 1 155 ? 3.158 9.580 -7.100 1.00 86.88 155 LEU A O 1
ATOM 1170 N N . SER A 1 156 ? 5.123 10.235 -7.958 1.00 87.56 156 SER A N 1
ATOM 1171 C CA . SER A 1 156 ? 5.654 10.772 -6.699 1.00 87.56 156 SER A CA 1
ATOM 1172 C C . SER A 1 156 ? 4.878 12.002 -6.232 1.00 87.56 156 SER A C 1
ATOM 1174 O O . SER A 1 156 ? 4.569 12.120 -5.049 1.00 87.56 156 SER A O 1
ATOM 1176 N N . THR A 1 157 ? 4.516 12.915 -7.138 1.00 90.06 157 THR A N 1
ATOM 1177 C CA . THR A 1 157 ? 3.676 14.071 -6.796 1.00 90.06 157 THR A CA 1
ATOM 1178 C C . THR A 1 157 ? 2.289 13.627 -6.344 1.00 90.06 157 THR A C 1
ATOM 1180 O O . THR A 1 157 ? 1.815 14.093 -5.311 1.00 90.06 157 THR A O 1
ATOM 1183 N N . LEU A 1 158 ? 1.658 12.695 -7.064 1.00 86.44 158 LEU A N 1
ATOM 1184 C CA . LEU A 1 158 ? 0.355 12.153 -6.682 1.00 86.44 158 LEU A CA 1
ATOM 1185 C C . LEU A 1 158 ? 0.412 11.468 -5.312 1.00 86.44 158 LEU A C 1
ATOM 1187 O O . LEU A 1 158 ? -0.493 11.643 -4.501 1.00 86.44 158 LEU A O 1
ATOM 1191 N N . LEU A 1 159 ? 1.497 10.745 -5.035 1.00 84.00 159 LEU A N 1
ATOM 1192 C CA . LEU A 1 159 ? 1.723 10.087 -3.756 1.00 84.00 159 LEU A CA 1
ATOM 1193 C C . LEU A 1 159 ? 1.844 11.088 -2.604 1.00 84.00 159 LEU A C 1
ATOM 1195 O O . LEU A 1 159 ? 1.193 10.925 -1.575 1.00 84.00 159 LEU A O 1
ATOM 1199 N N . VAL A 1 160 ? 2.655 12.134 -2.780 1.00 87.31 160 VAL A N 1
ATOM 1200 C CA . VAL A 1 160 ? 2.829 13.189 -1.771 1.00 87.31 160 VAL A CA 1
ATOM 1201 C C . VAL A 1 160 ? 1.508 13.906 -1.511 1.00 87.31 160 VAL A C 1
ATOM 1203 O O . VAL A 1 160 ? 1.156 14.126 -0.356 1.00 87.31 160 VAL A O 1
ATOM 1206 N N . VAL A 1 161 ? 0.748 14.224 -2.562 1.00 87.31 161 VAL A N 1
ATOM 1207 C CA . VAL A 1 161 ? -0.578 14.843 -2.428 1.00 87.31 161 VAL A CA 1
ATOM 1208 C C . VAL A 1 161 ? -1.554 13.908 -1.709 1.00 87.31 161 VAL A C 1
ATOM 1210 O O . VAL A 1 161 ? -2.257 14.355 -0.810 1.00 87.31 161 VAL A O 1
ATOM 1213 N N . GLY A 1 162 ? -1.580 12.618 -2.051 1.00 81.81 162 GLY A N 1
ATOM 1214 C CA . GLY A 1 162 ? -2.446 11.629 -1.403 1.00 81.81 162 GLY A CA 1
ATOM 1215 C C . GLY A 1 162 ? -2.149 11.472 0.088 1.00 81.81 162 GLY A C 1
ATOM 1216 O O . GLY A 1 162 ? -3.068 11.530 0.905 1.00 81.81 162 GLY A O 1
ATOM 1217 N N . ASN A 1 163 ? -0.869 11.359 0.450 1.00 81.88 163 ASN A N 1
ATOM 1218 C CA . ASN A 1 163 ? -0.448 11.300 1.851 1.00 81.88 163 ASN A CA 1
ATOM 1219 C C . ASN A 1 163 ? -0.788 12.592 2.597 1.00 81.88 163 ASN A C 1
ATOM 1221 O O . ASN A 1 163 ? -1.338 12.532 3.690 1.00 81.88 163 ASN A O 1
ATOM 1225 N N . LEU A 1 164 ? -0.553 13.756 1.983 1.00 85.19 164 LEU A N 1
ATOM 1226 C CA . LEU A 1 164 ? -0.919 15.044 2.572 1.00 85.19 164 LEU A CA 1
ATOM 1227 C C . LEU A 1 164 ? -2.427 15.133 2.841 1.00 85.19 164 LEU A C 1
ATOM 1229 O O . LEU A 1 164 ? -2.837 15.593 3.902 1.00 85.19 164 LEU A O 1
ATOM 1233 N N . VAL A 1 165 ? -3.265 14.681 1.906 1.00 83.75 165 VAL A N 1
ATOM 1234 C CA . VAL A 1 165 ? -4.722 14.645 2.099 1.00 83.75 165 VAL A CA 1
ATOM 1235 C C . VAL A 1 165 ? -5.102 13.702 3.242 1.00 83.75 165 VAL A C 1
ATOM 1237 O O . VAL A 1 165 ? -5.964 14.059 4.048 1.00 83.75 165 VAL A O 1
ATOM 1240 N N . ALA A 1 166 ? -4.461 12.535 3.352 1.00 78.50 166 ALA A N 1
ATOM 1241 C CA . ALA A 1 166 ? -4.699 11.597 4.449 1.00 78.50 166 ALA A CA 1
ATOM 1242 C C . ALA A 1 166 ? -4.329 12.211 5.809 1.00 78.50 166 ALA A C 1
ATOM 1244 O O . ALA A 1 166 ? -5.133 12.150 6.739 1.00 78.50 166 ALA A O 1
ATOM 1245 N N . ASP A 1 167 ? -3.176 12.875 5.897 1.00 81.19 167 ASP A N 1
ATOM 1246 C CA . ASP A 1 167 ? -2.710 13.549 7.112 1.00 81.19 167 ASP A CA 1
ATOM 1247 C C . ASP A 1 167 ? -3.625 14.719 7.504 1.00 81.19 167 ASP A C 1
ATOM 1249 O O . ASP A 1 167 ? -4.002 14.851 8.669 1.00 81.19 167 ASP A O 1
ATOM 1253 N N . LEU A 1 168 ? -4.055 15.540 6.537 1.00 82.75 168 LEU A N 1
ATOM 1254 C CA . LEU A 1 168 ? -5.005 16.635 6.776 1.00 82.75 168 LEU A CA 1
ATOM 1255 C C . LEU A 1 168 ? -6.376 16.118 7.227 1.00 82.75 168 LEU A C 1
ATOM 1257 O O . LEU A 1 168 ? -6.990 16.688 8.128 1.00 82.75 168 LEU A O 1
ATOM 1261 N N . THR A 1 169 ? -6.851 15.025 6.630 1.00 77.25 169 THR A N 1
ATOM 1262 C CA . THR A 1 169 ? -8.125 14.397 7.012 1.00 77.25 169 THR A CA 1
ATOM 1263 C C . THR A 1 169 ? -8.039 13.804 8.415 1.00 77.25 169 THR A C 1
ATOM 1265 O O . THR A 1 169 ? -8.961 13.969 9.212 1.00 77.25 169 THR A O 1
ATOM 1268 N N . LEU A 1 170 ? -6.916 13.162 8.754 1.00 74.06 170 LEU A N 1
ATOM 1269 C CA . LEU A 1 170 ? -6.659 12.666 10.104 1.00 74.06 170 LEU A CA 1
ATOM 1270 C C . LEU A 1 170 ? -6.658 13.817 11.112 1.00 74.06 170 LEU A C 1
ATOM 1272 O O . LEU A 1 170 ? -7.285 13.711 12.165 1.00 74.06 170 LEU A O 1
ATOM 1276 N N . ALA A 1 171 ? -6.012 14.930 10.759 1.00 75.44 171 ALA A N 1
ATOM 1277 C CA . ALA A 1 171 ? -5.958 16.112 11.602 1.00 75.44 171 ALA A CA 1
ATOM 1278 C C . ALA A 1 171 ? -7.325 16.764 11.826 1.00 75.44 171 ALA A C 1
ATOM 1280 O O . ALA A 1 171 ? -7.583 17.305 12.899 1.00 75.44 171 ALA A O 1
ATOM 1281 N N . TRP A 1 172 ? -8.215 16.688 10.838 1.00 74.94 172 TRP A N 1
ATOM 1282 C CA . TRP A 1 172 ? -9.581 17.184 10.969 1.00 74.94 172 TRP A CA 1
ATOM 1283 C C . TRP A 1 172 ? -10.460 16.279 11.847 1.00 74.94 172 TRP A C 1
ATOM 1285 O O . TRP A 1 172 ? -11.308 16.769 12.591 1.00 74.94 172 TRP A O 1
ATOM 1295 N N . VAL A 1 173 ? -10.239 14.963 11.807 1.00 70.56 173 VAL A N 1
ATOM 1296 C CA . VAL A 1 173 ? -11.019 13.983 12.579 1.00 70.56 173 VAL A CA 1
ATOM 1297 C C . VAL A 1 173 ? -10.544 13.846 14.029 1.00 70.56 173 VAL A C 1
ATOM 1299 O O . VAL A 1 173 ? -11.369 13.569 14.909 1.00 70.56 173 VAL A O 1
ATOM 1302 N N . ASP A 1 174 ? -9.250 14.013 14.316 1.00 67.19 174 ASP A N 1
ATOM 1303 C CA . ASP A 1 174 ? -8.700 13.861 15.667 1.00 67.19 174 ASP A CA 1
ATOM 1304 C C . ASP A 1 174 ? -8.332 15.215 16.324 1.00 67.19 174 ASP A C 1
ATOM 1306 O O . ASP A 1 174 ? -7.277 15.781 16.050 1.00 67.19 174 ASP A O 1
ATOM 1310 N N . PRO A 1 175 ? -9.148 15.744 17.257 1.00 62.97 175 PRO A N 1
ATOM 1311 C CA . PRO A 1 175 ? -8.913 17.001 17.959 1.00 62.97 175 PRO A CA 1
ATOM 1312 C C . PRO A 1 175 ? -7.842 16.890 19.054 1.00 62.97 175 PRO A C 1
ATOM 1314 O O . PRO A 1 175 ? -7.587 17.875 19.750 1.00 62.97 175 PRO A O 1
ATOM 1317 N N . ARG A 1 176 ? -7.208 15.722 19.247 1.00 62.69 176 ARG A N 1
ATOM 1318 C CA . ARG A 1 176 ? -6.130 15.535 20.237 1.00 62.69 176 ARG A CA 1
ATOM 1319 C C . ARG A 1 176 ? -4.791 16.153 19.831 1.00 62.69 176 ARG A C 1
ATOM 1321 O O . ARG A 1 176 ? -3.919 16.263 20.683 1.00 62.69 176 ARG A O 1
ATOM 1328 N N . ILE A 1 177 ? -4.637 16.601 18.586 1.00 58.56 177 ILE A N 1
ATOM 1329 C CA . ILE A 1 177 ? -3.465 17.362 18.104 1.00 58.56 177 ILE A CA 1
ATOM 1330 C C . ILE A 1 177 ? -3.595 18.878 18.323 1.00 58.56 177 ILE A C 1
ATOM 1332 O O . ILE A 1 177 ? -2.921 19.671 17.667 1.00 58.56 177 ILE A O 1
ATOM 1336 N N . ARG A 1 178 ? -4.417 19.311 19.290 1.00 54.94 178 ARG A N 1
ATOM 1337 C CA . ARG A 1 178 ? -4.245 20.645 19.874 1.00 54.94 178 ARG A CA 1
ATOM 1338 C C . ARG A 1 178 ? -2.863 20.694 20.524 1.00 54.94 178 ARG A C 1
ATOM 1340 O O . ARG A 1 178 ? -2.660 20.122 21.589 1.00 54.94 178 ARG A O 1
ATOM 1347 N N . TYR A 1 179 ? -1.924 21.338 19.839 1.00 55.22 179 TYR A N 1
ATOM 1348 C CA . TYR A 1 179 ? -0.679 21.787 20.438 1.00 55.22 179 TYR A CA 1
ATOM 1349 C C . TYR A 1 179 ? -1.043 22.716 21.600 1.00 55.22 179 TYR A C 1
ATOM 1351 O O . TYR A 1 179 ? -1.737 23.716 21.394 1.00 55.22 179 TYR A O 1
ATOM 1359 N N . GLU A 1 180 ? -0.643 22.337 22.812 1.00 44.22 180 GLU A N 1
ATOM 1360 C CA . GLU A 1 180 ? -0.347 23.332 23.844 1.00 44.22 180 GLU A CA 1
ATOM 1361 C C . GLU A 1 180 ? 0.768 24.266 23.354 1.00 44.22 180 GLU A C 1
ATOM 1363 O O . GLU A 1 180 ? 1.671 23.780 22.626 1.00 44.22 180 GLU A O 1
#

Organism: Geodia barretti (NCBI:txid519541)

Sequence (180 aa):
MPYVVALPIGIYSAVRQYQYTFGDHFFTVISFLGLSIPNFLLALVLIVIGFFVFDQVPGGLFSSEYAAAPWSLGKVLDLLAHYSGCLGADSDDVSPSCRIALNPFITGIGFAFPAVVGGELIVSIVLNLPTTGPVLYDAVTHHDAFLAGAMVMLLSTLLVVGNLVADLTLAWVDPRIRYE